Protein AF-A0A699L119-F1 (afdb_monomer)

Foldseek 3Di:
DDPPPVPDPDDDDPDPVSVVVVVVVCVVCVPPDPVDDDDQADPQPDPRDDDPVSVVVVCCVPPPDDDPDDQDDDPPDDPVVSVVVVCLVVQNPPFLVNCVVVVNDDPDQADPPPRPDGRGSCVVPPD

Secondary structure (DSSP, 8-state):
----GGGSSSPPP-SHHHHHHHHHHHHHHTT----SPP---B-SSSSBS--HHHHHHHHHHHHS---SS-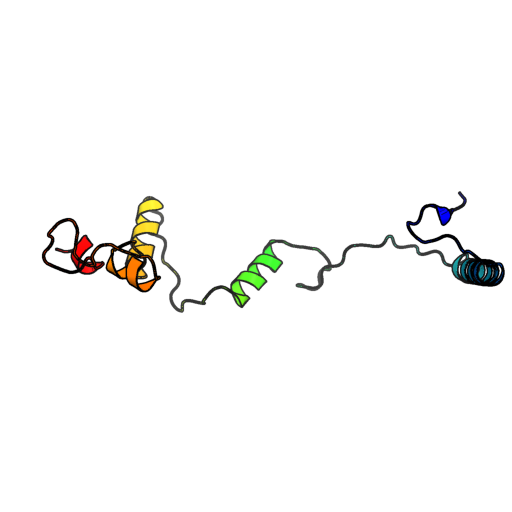----TTS-HHHHHHHHHHHTT-S--HHHHHHTT---S-SB-TTTSSSB--HHHHHH-

Sequence (127 aa):
MQNSVDHSLCHSARGRAEAHQLDQLLGLIGSMVLESMDRWYWDLNGNGVFCVKEVRNLLDETFLPKDVNATRWIKYIPIKINVFAWKVYLDRLPTNLNLARRGVQVPSLSCPICNSASEDMSHLLLS

Structure (mmCIF, N/CA/C/O backbone):
data_AF-A0A699L119-F1
#
_entry.id   AF-A0A699L119-F1
#
loop_
_atom_site.group_PDB
_atom_site.id
_atom_site.type_symbol
_atom_site.label_atom_id
_atom_site.label_alt_id
_atom_site.label_comp_id
_atom_site.label_asym_id
_atom_site.label_entity_id
_atom_site.label_seq_id
_atom_site.pdbx_PDB_ins_code
_atom_site.Cartn_x
_atom_site.Cartn_y
_atom_site.Cartn_z
_atom_site.occupancy
_atom_site.B_iso_or_equiv
_atom_site.auth_seq_id
_atom_site.auth_comp_id
_atom_site.auth_asym_id
_atom_site.auth_atom_id
_atom_site.pdbx_PDB_model_num
ATOM 1 N N . MET A 1 1 ? 39.123 19.737 -33.542 1.00 38.50 1 MET A N 1
ATOM 2 C CA . MET A 1 1 ? 39.065 19.839 -32.070 1.00 38.50 1 MET A CA 1
ATOM 3 C C . MET A 1 1 ? 39.677 18.562 -31.530 1.00 38.50 1 MET A C 1
ATOM 5 O O . MET A 1 1 ? 39.168 17.495 -31.834 1.00 38.50 1 MET A O 1
ATOM 9 N N . GLN A 1 2 ? 40.844 18.663 -30.894 1.00 37.56 2 GLN A N 1
ATOM 10 C CA . GLN A 1 2 ? 41.609 17.518 -30.403 1.00 37.56 2 GLN A CA 1
ATOM 11 C C . GLN A 1 2 ? 40.898 16.979 -29.152 1.00 37.56 2 GLN A C 1
ATOM 13 O O . GLN A 1 2 ? 40.848 17.678 -28.141 1.00 37.56 2 GLN A O 1
ATOM 18 N N . ASN A 1 3 ? 40.315 15.781 -29.215 1.00 43.66 3 ASN A N 1
ATOM 19 C CA . ASN A 1 3 ? 39.749 15.125 -28.036 1.00 43.66 3 ASN A CA 1
ATOM 20 C C . ASN A 1 3 ? 40.910 14.661 -27.146 1.00 43.66 3 ASN A C 1
ATOM 22 O O . ASN A 1 3 ? 41.425 13.559 -27.318 1.00 43.66 3 ASN A O 1
ATOM 26 N N . SER A 1 4 ? 41.377 15.535 -26.251 1.00 47.25 4 SER A N 1
ATOM 27 C CA . SER A 1 4 ? 42.388 15.167 -25.261 1.00 47.25 4 SER A CA 1
ATOM 28 C C . SER A 1 4 ? 41.762 14.244 -24.216 1.00 47.25 4 SER A C 1
ATOM 30 O O . SER A 1 4 ? 40.839 14.627 -23.496 1.00 47.25 4 SER A O 1
ATOM 32 N N . VAL A 1 5 ? 42.269 13.015 -24.156 1.00 54.62 5 VAL A N 1
ATOM 33 C CA . VAL A 1 5 ? 41.826 11.942 -23.251 1.00 54.62 5 VAL A CA 1
ATOM 34 C C . VAL A 1 5 ? 42.266 12.182 -21.798 1.00 54.62 5 VAL A C 1
ATOM 36 O O . VAL A 1 5 ? 41.778 11.505 -20.891 1.00 54.62 5 VAL A O 1
ATOM 39 N N . ASP A 1 6 ? 43.121 13.187 -21.569 1.00 53.66 6 ASP A N 1
ATOM 40 C CA . ASP A 1 6 ? 43.713 13.542 -20.270 1.00 53.66 6 ASP A CA 1
ATOM 41 C C . ASP A 1 6 ? 42.697 14.055 -19.235 1.00 53.66 6 ASP A C 1
ATOM 43 O O . ASP A 1 6 ? 43.018 14.185 -18.056 1.00 53.66 6 ASP A O 1
ATOM 47 N N . HIS A 1 7 ? 41.460 14.338 -19.650 1.00 50.19 7 HIS A N 1
ATOM 48 C CA . HIS A 1 7 ? 40.380 14.758 -18.751 1.00 50.19 7 HIS A CA 1
ATOM 49 C C . HIS A 1 7 ? 39.611 13.593 -18.107 1.00 50.19 7 HIS A C 1
ATOM 51 O O . HIS A 1 7 ? 38.720 13.826 -17.288 1.00 50.19 7 HIS A O 1
ATOM 57 N N . SER A 1 8 ? 39.939 12.346 -18.449 1.00 60.50 8 SER A N 1
ATOM 58 C CA . SER A 1 8 ? 39.341 11.171 -17.809 1.00 60.50 8 SER A CA 1
ATOM 59 C C . SER A 1 8 ? 39.976 10.943 -16.434 1.00 60.50 8 SER A C 1
ATOM 61 O O . SER A 1 8 ? 41.184 11.085 -16.281 1.00 60.50 8 SER A O 1
ATOM 63 N N . LEU A 1 9 ? 39.193 10.527 -15.432 1.00 52.22 9 LEU A N 1
ATOM 64 C CA . LEU A 1 9 ? 39.657 10.201 -14.065 1.00 52.22 9 LEU A CA 1
ATOM 65 C C . LEU A 1 9 ? 40.587 8.961 -13.990 1.00 52.22 9 LEU A C 1
ATOM 67 O O . LEU A 1 9 ? 40.710 8.324 -12.944 1.00 52.22 9 LEU A O 1
ATOM 71 N N . CYS A 1 10 ? 41.227 8.583 -15.093 1.00 60.41 10 CYS A N 1
ATOM 72 C CA . CYS A 1 10 ? 42.140 7.455 -15.182 1.00 60.41 10 CYS A CA 1
ATOM 73 C C . CYS A 1 10 ? 43.570 7.903 -14.848 1.00 60.41 10 CYS A C 1
ATOM 75 O O . CYS A 1 10 ? 43.986 9.017 -15.156 1.00 60.41 10 CYS A O 1
ATOM 77 N N . HIS A 1 11 ? 44.347 7.023 -14.213 1.00 62.41 11 HIS A N 1
ATOM 78 C CA . HIS A 1 11 ? 45.766 7.284 -13.979 1.00 62.41 11 HIS A CA 1
ATOM 79 C C . HIS A 1 11 ? 46.507 7.502 -15.306 1.00 62.41 11 HIS A C 1
ATOM 81 O O . HIS A 1 11 ? 46.358 6.711 -16.233 1.00 62.41 11 HIS A O 1
ATOM 87 N N . SER A 1 12 ? 47.342 8.544 -15.362 1.00 65.50 12 SER A N 1
ATOM 88 C CA . SER A 1 12 ? 48.258 8.773 -16.483 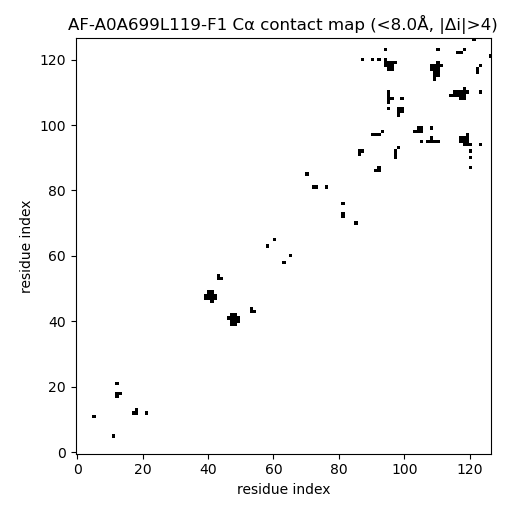1.00 65.50 12 SER A CA 1
ATOM 89 C C . SER A 1 12 ? 49.229 7.598 -16.630 1.00 65.50 12 SER A C 1
ATOM 91 O O . SER A 1 12 ? 49.666 7.036 -15.619 1.00 65.50 12 SER A O 1
ATOM 93 N N . ALA A 1 13 ? 49.558 7.236 -17.874 1.00 66.31 13 ALA A N 1
ATOM 94 C CA . ALA A 1 13 ? 50.538 6.201 -18.187 1.00 66.31 13 ALA A CA 1
ATOM 95 C C . ALA A 1 13 ? 51.881 6.543 -17.517 1.00 66.31 13 ALA A C 1
ATOM 97 O O . ALA A 1 13 ? 52.483 7.585 -17.779 1.00 66.31 13 ALA A O 1
ATOM 98 N N . ARG A 1 14 ? 52.339 5.679 -16.611 1.00 70.19 14 ARG A N 1
ATOM 99 C CA . ARG A 1 14 ? 53.480 5.926 -15.717 1.00 70.19 14 ARG A CA 1
ATOM 100 C C . ARG A 1 14 ? 54.812 5.495 -16.334 1.00 70.19 14 ARG A C 1
ATOM 102 O O . ARG A 1 14 ? 55.863 5.841 -15.796 1.00 70.19 14 ARG A O 1
ATOM 109 N N . GLY A 1 15 ? 54.794 4.757 -17.450 1.00 76.06 15 GLY A N 1
ATOM 110 C CA . GLY A 1 15 ? 55.994 4.226 -18.106 1.00 76.06 15 GLY A CA 1
ATOM 111 C C . GLY A 1 15 ? 55.991 4.300 -19.637 1.00 76.06 15 GLY A C 1
ATOM 112 O O . GLY A 1 15 ? 54.952 4.376 -20.285 1.00 76.06 15 GLY A O 1
ATOM 113 N N . ARG A 1 16 ? 57.193 4.217 -20.234 1.00 73.69 16 ARG A N 1
ATOM 114 C CA . ARG A 1 16 ? 57.417 4.257 -21.697 1.00 73.69 16 ARG A CA 1
ATOM 115 C C . ARG A 1 16 ? 56.646 3.167 -22.453 1.00 73.69 16 ARG A C 1
ATOM 117 O O . ARG A 1 16 ? 56.182 3.412 -23.560 1.00 73.69 16 ARG A O 1
ATOM 124 N N . ALA A 1 17 ? 56.525 1.978 -21.861 1.00 81.94 17 ALA A N 1
ATOM 125 C CA . ALA A 1 17 ? 55.784 0.865 -22.452 1.00 81.94 17 ALA A CA 1
ATOM 126 C C . ALA A 1 17 ? 54.274 1.153 -22.500 1.00 81.94 17 ALA A C 1
ATOM 128 O O . ALA A 1 17 ? 53.659 0.996 -23.547 1.00 81.94 17 ALA A O 1
ATOM 129 N N . GLU A 1 18 ? 53.710 1.661 -21.401 1.00 81.88 18 GLU A N 1
ATOM 130 C CA . GLU A 1 18 ? 52.291 2.027 -21.306 1.00 81.88 18 GLU A CA 1
ATOM 131 C C . GLU A 1 18 ? 51.943 3.171 -22.266 1.00 81.88 18 GLU A C 1
ATOM 133 O O . GLU A 1 18 ? 50.921 3.121 -22.944 1.00 81.88 18 GLU A O 1
ATOM 138 N N . ALA A 1 19 ? 52.824 4.171 -22.389 1.00 81.81 19 ALA A N 1
ATOM 139 C CA . ALA A 1 19 ? 52.651 5.268 -23.339 1.00 81.81 19 ALA A CA 1
ATOM 140 C C . ALA A 1 19 ? 52.649 4.777 -24.798 1.00 81.81 19 ALA A C 1
ATOM 142 O O . ALA A 1 19 ? 51.837 5.230 -25.599 1.00 81.81 19 ALA A O 1
ATOM 143 N N . HIS A 1 20 ? 53.518 3.819 -25.138 1.00 84.69 20 HIS A N 1
ATOM 144 C CA . HIS A 1 20 ? 53.548 3.223 -26.473 1.00 84.69 20 HIS A CA 1
ATOM 145 C C . HIS A 1 20 ? 52.286 2.399 -26.773 1.00 84.69 20 HIS A C 1
ATOM 147 O O . HIS A 1 20 ? 51.752 2.474 -27.875 1.00 84.69 20 HIS A O 1
ATOM 153 N N . GLN A 1 21 ? 51.779 1.648 -25.792 1.00 86.06 21 GLN A N 1
ATOM 154 C CA . GLN A 1 21 ? 50.528 0.892 -25.924 1.00 86.06 21 GLN A CA 1
ATOM 155 C C . GLN A 1 21 ? 49.310 1.814 -26.059 1.00 86.06 21 GLN A C 1
ATOM 157 O O . GLN A 1 21 ? 48.406 1.522 -26.840 1.00 86.06 21 GLN A O 1
ATOM 162 N N . LEU A 1 22 ? 49.295 2.937 -25.334 1.00 83.06 22 LEU A N 1
ATOM 163 C CA . LEU A 1 22 ? 48.254 3.953 -25.460 1.00 83.06 22 LEU A CA 1
ATOM 164 C C . LEU A 1 22 ? 48.270 4.597 -26.853 1.00 83.06 22 LEU A C 1
ATOM 166 O O . LEU A 1 22 ? 47.216 4.722 -27.465 1.00 83.06 22 LEU A O 1
ATOM 170 N N . ASP A 1 23 ? 49.447 4.945 -27.378 1.00 84.94 23 ASP A N 1
ATOM 171 C CA . ASP A 1 23 ? 49.596 5.510 -28.726 1.00 84.94 23 ASP A CA 1
ATOM 172 C C . ASP A 1 23 ? 49.116 4.531 -29.814 1.00 84.94 23 ASP A C 1
ATOM 174 O O . ASP A 1 23 ? 48.346 4.899 -30.703 1.00 84.94 23 ASP A O 1
ATOM 178 N N . GLN A 1 24 ? 49.462 3.245 -29.683 1.00 87.56 24 GLN A N 1
ATOM 179 C CA . GLN A 1 24 ? 48.947 2.185 -30.556 1.00 87.56 24 GLN A CA 1
ATOM 180 C C . GLN A 1 24 ? 47.417 2.065 -30.486 1.00 87.56 24 GLN A C 1
ATOM 182 O O . GLN A 1 24 ? 46.755 1.988 -31.521 1.00 87.56 24 GLN A O 1
ATOM 187 N N . LEU A 1 25 ? 46.842 2.072 -29.280 1.00 83.25 25 LEU A N 1
ATOM 188 C CA . LEU A 1 25 ? 45.395 1.995 -29.077 1.00 83.25 25 LEU A CA 1
ATOM 189 C C . LEU A 1 25 ? 44.672 3.212 -29.673 1.00 83.25 25 LEU A C 1
ATOM 191 O O . LEU A 1 25 ? 43.653 3.056 -30.345 1.00 83.25 25 LEU A O 1
ATOM 195 N N . LEU A 1 26 ? 45.210 4.416 -29.470 1.00 84.50 26 LEU A N 1
ATOM 196 C CA . LEU A 1 26 ? 44.669 5.649 -30.042 1.00 84.50 26 LEU A CA 1
ATOM 197 C C . LEU A 1 26 ? 44.765 5.656 -31.569 1.00 84.50 26 LEU A C 1
ATOM 199 O O . LEU A 1 26 ? 43.834 6.121 -32.222 1.00 84.50 26 LEU A O 1
ATOM 203 N N . GLY A 1 27 ? 45.826 5.090 -32.149 1.00 86.38 27 GLY A N 1
ATOM 204 C CA . GLY A 1 27 ? 45.938 4.890 -33.596 1.00 86.38 27 GLY A CA 1
ATOM 205 C C . GLY A 1 27 ? 44.869 3.945 -34.158 1.00 86.38 27 GLY A C 1
ATOM 206 O O . GLY A 1 27 ? 44.330 4.200 -35.234 1.00 86.38 27 GLY A O 1
ATOM 207 N N . LEU A 1 28 ? 44.513 2.889 -33.416 1.00 85.00 28 LEU A N 1
ATOM 208 C CA . LEU A 1 28 ? 43.454 1.948 -33.805 1.00 85.00 28 LEU A CA 1
ATOM 209 C C . LEU A 1 28 ? 42.052 2.566 -33.692 1.00 85.00 28 LEU A C 1
ATOM 211 O O . LEU A 1 28 ? 41.216 2.351 -34.568 1.00 85.00 28 LEU A O 1
ATOM 215 N N . ILE A 1 29 ? 41.793 3.344 -32.638 1.00 82.94 29 ILE A N 1
ATOM 216 C CA . ILE A 1 29 ? 40.467 3.920 -32.355 1.00 82.94 29 ILE A CA 1
ATOM 217 C C . ILE A 1 29 ? 40.258 5.266 -33.066 1.00 82.94 29 ILE A C 1
ATOM 219 O O . ILE A 1 29 ? 39.126 5.640 -33.352 1.00 82.94 29 ILE A O 1
ATOM 223 N N . GLY A 1 30 ? 41.323 5.995 -33.405 1.00 77.75 30 GLY A N 1
ATOM 224 C CA . GLY A 1 30 ? 41.248 7.366 -33.925 1.00 77.75 30 GLY A CA 1
ATOM 225 C C . GLY A 1 30 ? 40.526 7.520 -35.268 1.00 77.75 30 GLY A C 1
ATOM 226 O O . GLY A 1 30 ? 40.084 8.618 -35.594 1.00 77.75 30 GLY A O 1
ATOM 227 N N . SER A 1 31 ? 40.371 6.435 -36.032 1.00 75.25 31 SER A N 1
ATOM 228 C CA . SER A 1 31 ? 39.579 6.412 -37.273 1.00 75.25 31 SER A CA 1
ATOM 229 C C . SER A 1 31 ? 38.114 6.004 -37.064 1.00 75.25 31 SER A C 1
ATOM 231 O O . SER A 1 31 ? 37.310 6.088 -37.993 1.00 75.25 31 SER A O 1
ATOM 233 N N . MET A 1 32 ? 37.752 5.572 -35.855 1.00 73.19 32 MET A N 1
ATOM 234 C CA . MET A 1 32 ? 36.423 5.081 -35.525 1.00 73.19 32 MET A CA 1
ATOM 235 C C . MET A 1 32 ? 35.512 6.261 -35.182 1.00 73.19 32 MET A C 1
ATOM 237 O O . MET A 1 32 ? 35.586 6.853 -34.106 1.00 73.19 32 MET A O 1
ATOM 241 N N . VAL A 1 33 ? 34.640 6.621 -36.120 1.00 71.88 33 VAL A N 1
ATOM 242 C CA . VAL A 1 33 ? 33.588 7.612 -35.884 1.00 71.88 33 VAL A CA 1
ATOM 243 C C . VAL A 1 33 ? 32.376 6.879 -35.313 1.00 71.88 33 VAL A C 1
ATOM 245 O O . VAL A 1 33 ? 31.638 6.217 -36.038 1.00 71.88 33 VAL A O 1
ATOM 248 N N . LEU A 1 34 ? 32.179 6.969 -33.997 1.00 72.12 34 LEU A N 1
ATOM 249 C CA . LEU A 1 34 ? 30.920 6.579 -33.361 1.00 72.12 34 LEU A CA 1
ATOM 250 C C . LEU A 1 34 ? 29.886 7.670 -33.667 1.00 72.12 34 LEU A C 1
ATOM 252 O O . LEU A 1 34 ? 29.876 8.723 -33.036 1.00 72.12 34 LEU A O 1
ATOM 256 N N . GLU A 1 35 ? 29.045 7.442 -34.676 1.00 68.12 35 GLU A N 1
ATOM 257 C CA . GLU A 1 35 ? 28.011 8.406 -35.092 1.00 68.12 35 GLU A CA 1
ATOM 258 C C . GLU A 1 35 ? 26.871 8.551 -34.071 1.00 68.12 35 GLU A C 1
ATOM 260 O O . GLU A 1 35 ? 26.148 9.547 -34.076 1.00 68.12 35 GLU A O 1
ATOM 265 N N . SER A 1 36 ? 26.696 7.575 -33.178 1.00 73.12 36 SER A N 1
ATOM 266 C CA . SER A 1 36 ? 25.635 7.589 -32.174 1.00 73.12 36 SER A CA 1
ATOM 267 C C . SER A 1 36 ? 26.160 8.036 -30.816 1.00 73.12 36 SER A C 1
ATOM 269 O O . SER A 1 36 ? 27.048 7.396 -30.257 1.00 73.12 36 SER A O 1
ATOM 271 N N . MET A 1 37 ? 25.551 9.076 -30.240 1.00 78.44 37 MET A N 1
ATOM 272 C CA . MET A 1 37 ? 25.692 9.329 -28.807 1.00 78.44 37 MET A CA 1
ATOM 273 C C . MET A 1 37 ? 25.158 8.132 -28.021 1.00 78.44 37 MET A C 1
ATOM 275 O O . MET A 1 37 ? 24.075 7.620 -28.328 1.00 78.44 37 MET A O 1
ATOM 279 N N . ASP A 1 38 ? 25.895 7.730 -26.987 1.00 82.56 38 ASP A N 1
ATOM 280 C CA . ASP A 1 38 ? 25.408 6.758 -26.020 1.00 82.56 38 ASP A CA 1
ATOM 281 C C . ASP A 1 38 ? 24.065 7.224 -25.461 1.00 82.56 38 ASP A C 1
ATOM 283 O O . ASP A 1 38 ? 23.882 8.380 -25.064 1.00 82.56 38 ASP A O 1
ATOM 287 N N . ARG A 1 39 ? 23.104 6.303 -25.441 1.00 83.31 39 ARG A N 1
ATOM 288 C CA . ARG A 1 39 ? 21.778 6.550 -24.885 1.00 83.31 39 ARG A CA 1
ATOM 289 C C . ARG A 1 39 ? 21.470 5.516 -23.824 1.00 83.31 39 ARG A C 1
ATOM 291 O O . ARG A 1 39 ? 21.746 4.331 -23.993 1.00 83.31 39 ARG A O 1
ATOM 298 N N . TRP A 1 40 ? 20.829 5.968 -22.756 1.00 85.62 40 TRP A N 1
ATOM 299 C CA . TRP A 1 40 ? 20.216 5.067 -21.795 1.00 85.62 40 TRP A CA 1
ATOM 300 C C . TRP A 1 40 ? 19.150 4.236 -22.507 1.00 85.62 40 TRP A C 1
ATOM 302 O O . TRP A 1 40 ? 18.257 4.790 -23.149 1.00 85.62 40 TRP A O 1
ATOM 312 N N . TYR A 1 41 ? 19.268 2.916 -22.402 1.00 88.12 41 TYR A N 1
ATOM 313 C CA . TYR A 1 41 ? 18.312 1.965 -22.952 1.00 88.12 41 TYR A CA 1
ATOM 314 C C . TYR A 1 41 ? 17.680 1.177 -21.808 1.00 88.12 41 TYR A C 1
ATOM 316 O O . TYR A 1 41 ? 18.379 0.643 -20.946 1.00 88.12 41 TYR A O 1
ATOM 324 N N . TRP A 1 42 ? 16.351 1.133 -21.792 1.00 90.25 42 TRP A N 1
ATOM 325 C CA . TRP A 1 42 ? 15.574 0.396 -20.801 1.00 90.25 42 TRP A CA 1
ATOM 326 C C . TRP A 1 42 ? 14.819 -0.755 -21.468 1.00 90.25 42 TRP A C 1
ATOM 328 O O . TRP A 1 42 ? 13.999 -0.521 -22.353 1.00 90.25 42 TRP A O 1
ATOM 338 N N . ASP A 1 43 ? 15.078 -1.990 -21.033 1.00 89.69 43 ASP A N 1
ATOM 339 C CA . ASP A 1 43 ? 14.623 -3.200 -21.738 1.00 89.69 43 ASP A CA 1
ATOM 340 C C . ASP A 1 43 ? 13.343 -3.837 -21.169 1.00 89.69 43 ASP A C 1
ATOM 342 O O . ASP A 1 43 ? 12.907 -4.890 -21.615 1.00 89.69 43 ASP A O 1
ATOM 346 N N . LEU A 1 44 ? 12.697 -3.213 -20.179 1.00 88.62 44 LEU A N 1
ATOM 347 C CA . LEU A 1 44 ? 11.569 -3.845 -19.477 1.00 88.62 44 LEU A CA 1
ATOM 348 C C . LEU A 1 44 ? 10.341 -4.096 -20.370 1.00 88.62 44 LEU A C 1
ATOM 350 O O . LEU A 1 44 ? 9.609 -5.055 -20.156 1.00 88.62 44 LEU A O 1
ATOM 354 N N . ASN A 1 45 ? 10.097 -3.225 -21.346 1.00 85.81 45 ASN A N 1
ATOM 355 C CA . ASN A 1 45 ? 8.957 -3.294 -22.267 1.00 85.81 45 ASN A CA 1
ATOM 356 C C . ASN A 1 45 ? 9.398 -3.307 -23.746 1.00 85.81 45 A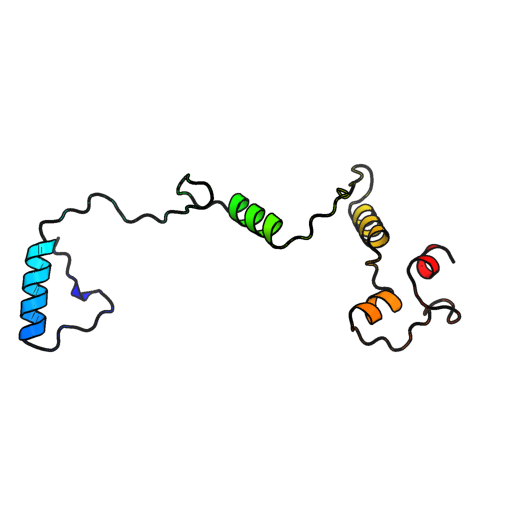SN A C 1
ATOM 358 O O . ASN A 1 45 ? 8.567 -3.114 -24.634 1.00 85.81 45 ASN A O 1
ATOM 362 N N . GLY A 1 46 ? 10.702 -3.472 -24.007 1.00 85.00 46 GLY A N 1
ATOM 363 C CA . GLY A 1 46 ? 11.290 -3.539 -25.349 1.00 85.00 46 GLY A CA 1
ATOM 364 C C . GLY A 1 46 ? 11.240 -2.248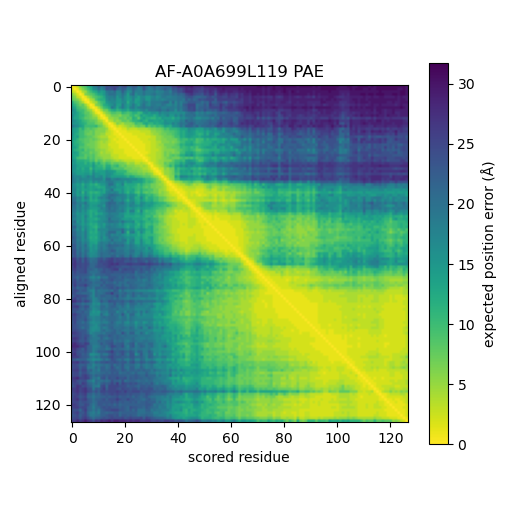 -26.177 1.00 85.00 46 GLY A C 1
ATOM 365 O O . GLY A 1 46 ? 11.630 -2.266 -27.342 1.00 85.00 46 GLY A O 1
ATOM 366 N N . ASN A 1 47 ? 10.770 -1.122 -25.624 1.00 88.25 47 ASN A N 1
ATOM 367 C CA . ASN A 1 47 ? 10.728 0.150 -26.357 1.00 88.25 47 ASN A CA 1
ATOM 368 C C . ASN A 1 47 ? 11.995 1.004 -26.160 1.00 88.25 47 ASN A C 1
ATOM 370 O O . ASN A 1 47 ? 12.130 2.059 -26.779 1.00 88.25 47 ASN A O 1
ATOM 374 N N . GLY A 1 48 ? 12.912 0.556 -25.298 1.00 89.81 48 GLY A N 1
ATOM 375 C CA . GLY A 1 48 ? 14.171 1.231 -25.004 1.00 89.81 48 GLY A CA 1
ATOM 376 C C . GLY A 1 48 ? 14.051 2.487 -24.147 1.00 89.81 48 GLY A C 1
ATOM 377 O O . GLY A 1 48 ? 15.070 3.119 -23.875 1.00 89.81 48 GLY A O 1
ATOM 378 N N . VAL A 1 49 ? 12.846 2.857 -23.711 1.00 91.81 49 VAL A N 1
ATOM 379 C CA . VAL A 1 49 ? 12.550 4.095 -22.985 1.00 91.81 49 VAL A CA 1
ATOM 380 C C . VAL A 1 49 ? 12.129 3.780 -21.555 1.00 91.81 49 VAL A C 1
ATOM 382 O O . VAL A 1 49 ? 11.226 2.985 -21.293 1.00 91.81 49 VAL A O 1
ATOM 385 N N . PHE A 1 50 ? 12.754 4.468 -20.603 1.00 91.19 50 PHE A N 1
ATOM 386 C CA . PHE A 1 50 ? 12.385 4.354 -19.199 1.00 91.19 50 PHE A CA 1
ATOM 387 C C . PHE A 1 50 ? 10.950 4.838 -18.953 1.00 91.19 50 PHE A C 1
ATOM 389 O O . PHE A 1 50 ? 10.563 5.937 -19.355 1.00 91.19 50 PHE A O 1
ATOM 396 N N . CYS A 1 51 ? 10.169 4.039 -18.226 1.00 92.44 51 CYS A N 1
ATOM 397 C CA . CYS A 1 51 ? 8.812 4.394 -17.839 1.00 92.44 51 CYS A CA 1
ATOM 398 C C . CYS A 1 51 ? 8.526 3.970 -16.396 1.00 92.44 51 CYS A C 1
ATOM 400 O O . CYS A 1 51 ? 8.535 2.784 -16.068 1.00 92.44 51 CYS A O 1
ATOM 402 N N . VAL A 1 52 ? 8.193 4.944 -15.543 1.00 94.31 52 VAL A N 1
ATOM 403 C CA . VAL A 1 52 ? 7.851 4.705 -14.129 1.00 94.31 52 VAL A CA 1
ATOM 404 C C . VAL A 1 52 ? 6.665 3.750 -13.988 1.00 94.31 52 VAL A C 1
ATOM 406 O O . VAL A 1 52 ? 6.657 2.921 -13.084 1.00 94.31 52 VAL A O 1
ATOM 409 N N . LYS A 1 53 ? 5.682 3.832 -14.896 1.00 93.56 53 LYS A N 1
ATOM 410 C CA . LYS A 1 53 ? 4.517 2.937 -14.911 1.00 93.56 53 LYS A CA 1
ATOM 411 C C . LYS A 1 53 ? 4.941 1.472 -15.026 1.00 93.56 53 LYS A C 1
ATOM 413 O O . LYS A 1 53 ? 4.448 0.648 -14.268 1.00 93.56 53 LYS A O 1
ATOM 418 N N . GLU A 1 54 ? 5.862 1.160 -15.934 1.00 93.56 54 GLU A N 1
ATOM 419 C CA . GLU A 1 54 ? 6.318 -0.216 -16.164 1.00 93.56 54 GLU A CA 1
ATOM 420 C C . GLU A 1 54 ? 7.098 -0.751 -14.964 1.00 93.56 54 GLU A C 1
ATOM 422 O O . GLU A 1 54 ? 6.832 -1.853 -14.490 1.00 93.56 54 GLU A O 1
ATOM 427 N N . VAL A 1 55 ? 7.995 0.066 -14.402 1.00 93.81 55 VAL A N 1
ATOM 428 C CA . VAL A 1 55 ? 8.705 -0.286 -13.163 1.00 93.81 55 VAL A CA 1
ATOM 429 C C . VAL A 1 55 ? 7.711 -0.536 -12.034 1.00 93.81 55 VAL A C 1
ATOM 431 O O . VAL A 1 55 ? 7.837 -1.517 -11.307 1.00 93.81 55 VAL A O 1
ATOM 434 N N . ARG A 1 56 ? 6.696 0.323 -11.890 1.00 94.56 56 ARG A N 1
ATOM 435 C CA . ARG A 1 56 ? 5.690 0.170 -10.841 1.00 94.56 56 ARG A CA 1
ATOM 436 C C . ARG A 1 56 ? 4.883 -1.112 -11.011 1.00 94.56 56 ARG A C 1
ATOM 438 O O . ARG A 1 56 ? 4.724 -1.829 -10.032 1.00 94.56 56 ARG A O 1
ATOM 445 N N . ASN A 1 57 ? 4.433 -1.409 -12.226 1.00 92.06 57 ASN A N 1
ATOM 446 C CA . ASN A 1 57 ? 3.708 -2.641 -12.522 1.00 92.06 57 ASN A CA 1
ATOM 447 C C . ASN A 1 57 ? 4.556 -3.873 -12.184 1.00 92.06 57 ASN A C 1
ATOM 449 O O . ASN A 1 57 ? 4.067 -4.773 -11.513 1.00 92.06 57 ASN A O 1
ATOM 453 N N . LEU A 1 58 ? 5.837 -3.890 -12.572 1.00 92.19 58 LEU A N 1
ATOM 454 C CA . LEU A 1 58 ? 6.751 -4.979 -12.219 1.00 92.19 58 LEU A CA 1
ATOM 455 C C . LEU A 1 58 ? 6.857 -5.154 -10.698 1.00 92.19 58 LEU A C 1
ATOM 457 O O . LEU A 1 58 ? 6.775 -6.275 -10.197 1.00 92.19 58 LEU A O 1
ATOM 461 N N . LEU A 1 59 ? 7.035 -4.055 -9.960 1.00 93.25 59 LEU A N 1
ATOM 462 C CA . LEU A 1 59 ? 7.113 -4.097 -8.501 1.00 93.25 59 LEU A CA 1
ATOM 463 C C . LEU A 1 59 ? 5.806 -4.601 -7.880 1.00 93.25 59 LEU A C 1
ATOM 465 O O . LEU A 1 59 ? 5.847 -5.412 -6.958 1.00 93.25 59 LEU A O 1
ATOM 469 N N . ASP A 1 60 ? 4.660 -4.154 -8.387 1.00 91.56 60 ASP A N 1
ATOM 470 C CA . ASP A 1 60 ? 3.351 -4.576 -7.891 1.00 91.56 60 ASP A CA 1
ATOM 471 C C . ASP A 1 60 ? 3.130 -6.073 -8.115 1.00 91.56 60 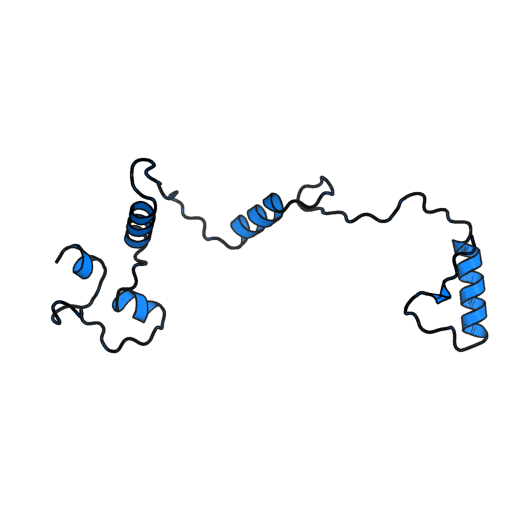ASP A C 1
ATOM 473 O O . ASP A 1 60 ? 2.767 -6.783 -7.180 1.00 91.56 60 ASP A O 1
ATOM 477 N N . GLU A 1 61 ? 3.452 -6.575 -9.305 1.00 89.25 61 GLU A N 1
ATOM 478 C CA . GLU A 1 61 ? 3.345 -7.996 -9.644 1.00 89.25 61 GLU A CA 1
ATOM 479 C C . GLU A 1 61 ? 4.312 -8.883 -8.845 1.00 89.25 61 GLU A C 1
ATOM 481 O O . GLU A 1 61 ? 3.994 -10.040 -8.566 1.00 89.25 61 GLU A O 1
ATOM 486 N N . THR A 1 62 ? 5.480 -8.350 -8.472 1.00 92.00 62 THR A N 1
ATOM 487 C CA . THR A 1 62 ? 6.530 -9.107 -7.770 1.00 92.00 62 THR A CA 1
ATOM 488 C C . THR A 1 62 ? 6.340 -9.111 -6.254 1.00 92.00 62 THR A C 1
ATOM 490 O O . THR A 1 62 ? 6.591 -10.124 -5.603 1.00 92.00 62 THR A O 1
ATOM 493 N N . PHE A 1 63 ? 5.933 -7.979 -5.672 1.00 89.50 63 PHE A N 1
ATOM 494 C CA . PHE A 1 63 ? 5.986 -7.772 -4.222 1.00 89.50 63 PHE A CA 1
ATOM 495 C C . PHE A 1 63 ? 4.623 -7.648 -3.548 1.00 89.50 63 PHE A C 1
ATOM 497 O O . PHE A 1 63 ? 4.536 -7.889 -2.341 1.00 89.50 63 PHE A O 1
ATOM 504 N N . LEU A 1 64 ? 3.565 -7.246 -4.261 1.00 85.12 64 LEU A N 1
ATOM 505 C CA . LEU A 1 64 ? 2.258 -7.100 -3.630 1.00 85.12 64 LEU A CA 1
ATOM 506 C C . LEU A 1 64 ? 1.512 -8.438 -3.628 1.00 85.12 64 LEU A C 1
ATOM 508 O O . LEU A 1 64 ? 1.363 -9.066 -4.676 1.00 85.12 64 LEU A O 1
ATOM 512 N N . PRO A 1 65 ? 0.984 -8.875 -2.468 1.00 79.31 65 PRO A N 1
ATOM 513 C CA . PRO A 1 65 ? 0.078 -10.010 -2.426 1.00 79.31 65 PRO A CA 1
ATOM 514 C C . PRO A 1 65 ? -1.122 -9.747 -3.339 1.00 79.31 65 PRO A C 1
ATOM 516 O O . PRO A 1 65 ? -1.836 -8.756 -3.166 1.00 79.31 65 PRO A O 1
ATOM 519 N N . LYS A 1 66 ? -1.350 -10.643 -4.299 1.00 73.50 66 LYS A N 1
ATOM 520 C CA . LYS A 1 66 ? -2.559 -10.624 -5.121 1.00 73.50 66 LYS A CA 1
ATOM 521 C C . LYS A 1 66 ? -3.707 -11.164 -4.281 1.00 73.50 66 LYS A C 1
ATOM 523 O O . LYS A 1 66 ? -3.774 -12.360 -4.014 1.00 73.50 66 LYS A O 1
ATOM 528 N N . ASP A 1 67 ? -4.582 -10.274 -3.834 1.00 73.56 67 ASP A N 1
ATOM 529 C CA . ASP A 1 67 ? -5.858 -10.685 -3.259 1.00 73.56 67 ASP A CA 1
ATOM 530 C C . ASP A 1 67 ? -6.778 -11.143 -4.399 1.00 73.56 67 ASP A C 1
ATOM 532 O O . ASP A 1 67 ? -6.852 -10.495 -5.446 1.00 73.56 67 ASP A O 1
ATOM 536 N N . VAL A 1 68 ? -7.467 -12.269 -4.209 1.00 72.12 68 VAL A N 1
ATOM 537 C CA . VAL A 1 68 ? -8.432 -12.791 -5.190 1.00 72.12 68 VAL A CA 1
ATOM 538 C C . VAL A 1 68 ? -9.605 -11.816 -5.335 1.00 72.12 68 VAL A C 1
ATOM 540 O O . VAL A 1 68 ? -10.205 -11.707 -6.405 1.00 72.12 68 VAL A O 1
ATOM 543 N N . ASN A 1 69 ? -9.896 -11.059 -4.273 1.00 79.06 69 ASN A N 1
ATOM 544 C CA . ASN A 1 69 ? -10.996 -10.113 -4.236 1.00 79.06 69 ASN A CA 1
ATOM 545 C C . ASN A 1 69 ? -10.486 -8.674 -4.341 1.00 79.06 69 ASN A C 1
ATOM 547 O O . ASN A 1 69 ? -9.860 -8.132 -3.430 1.00 79.06 69 ASN A O 1
ATOM 551 N N . ALA A 1 70 ? -10.828 -8.006 -5.444 1.00 80.19 70 ALA A N 1
ATOM 552 C CA . ALA A 1 70 ? -10.576 -6.579 -5.578 1.00 80.19 70 ALA A CA 1
ATOM 553 C C . ALA A 1 70 ? -11.323 -5.795 -4.484 1.00 80.19 70 ALA A C 1
ATOM 555 O O . ALA A 1 70 ? -12.522 -5.982 -4.260 1.00 80.19 70 ALA A O 1
ATOM 556 N N . THR A 1 71 ? -10.629 -4.860 -3.830 1.00 84.81 71 THR A N 1
ATOM 557 C CA . THR A 1 71 ? -11.271 -3.946 -2.877 1.00 84.81 71 THR A CA 1
ATOM 558 C C . THR A 1 71 ? -12.285 -3.064 -3.608 1.00 84.81 71 THR A C 1
ATOM 560 O O . THR A 1 71 ? -11.932 -2.304 -4.513 1.00 84.81 71 THR A O 1
ATOM 563 N N . ARG A 1 72 ? -13.554 -3.129 -3.197 1.00 87.12 72 ARG A N 1
ATOM 564 C CA . ARG A 1 72 ? -14.627 -2.312 -3.771 1.00 87.12 72 ARG A CA 1
ATOM 565 C C . ARG A 1 72 ? -14.668 -0.932 -3.115 1.00 87.12 72 ARG A C 1
ATOM 567 O O . ARG A 1 72 ? -15.100 -0.794 -1.976 1.00 87.12 72 ARG A O 1
ATOM 574 N N . TRP A 1 73 ? -14.300 0.098 -3.871 1.00 92.25 73 TRP A N 1
ATOM 575 C CA . TRP A 1 73 ? -14.417 1.496 -3.446 1.00 92.25 73 TRP A CA 1
ATOM 576 C C . TRP A 1 73 ? -15.795 2.064 -3.798 1.00 92.25 73 TRP A C 1
ATOM 578 O O . TRP A 1 73 ? -16.224 2.018 -4.954 1.00 92.25 73 TRP A O 1
ATOM 588 N N . ILE A 1 74 ? -16.495 2.630 -2.813 1.00 94.38 74 ILE A N 1
ATOM 589 C CA . ILE A 1 74 ? -17.796 3.276 -3.016 1.00 94.38 74 ILE A CA 1
ATOM 590 C C . ILE A 1 74 ? -17.562 4.770 -3.270 1.00 94.38 74 ILE A C 1
ATOM 592 O O . ILE A 1 74 ? -17.108 5.495 -2.388 1.00 94.38 74 ILE A O 1
ATOM 596 N N . LYS A 1 75 ? -17.886 5.246 -4.480 1.00 95.12 75 LYS A N 1
ATOM 597 C CA . LYS A 1 75 ? -17.646 6.643 -4.902 1.00 95.12 75 LYS A CA 1
ATOM 598 C C . LYS A 1 75 ? -18.486 7.681 -4.146 1.00 95.12 75 LYS A C 1
ATOM 600 O O . LYS A 1 75 ? -18.093 8.836 -4.073 1.00 95.12 75 LYS A O 1
ATOM 605 N N . TYR A 1 76 ? -19.632 7.271 -3.604 1.00 96.50 76 TYR A N 1
ATOM 606 C CA . TYR A 1 76 ? -20.593 8.162 -2.944 1.00 96.50 76 TYR A CA 1
ATOM 607 C C . TYR A 1 76 ? -20.299 8.416 -1.461 1.00 96.50 76 TYR A C 1
ATOM 609 O O . TYR A 1 76 ? -21.009 9.197 -0.835 1.00 96.50 76 TYR A O 1
ATOM 617 N N . ILE A 1 77 ? -19.280 7.769 -0.885 1.00 95.50 77 ILE A N 1
ATOM 618 C CA . ILE A 1 77 ? -18.895 7.975 0.516 1.00 95.50 77 ILE A CA 1
ATOM 619 C C . ILE A 1 77 ? -17.513 8.626 0.613 1.00 95.50 77 ILE A C 1
ATOM 621 O O . ILE A 1 77 ? -16.675 8.432 -0.274 1.00 95.50 77 ILE A O 1
ATOM 625 N N . PRO A 1 78 ? -17.227 9.369 1.697 1.00 97.44 78 PRO A N 1
ATOM 626 C CA . PRO A 1 78 ? -15.910 9.954 1.896 1.00 97.44 78 PRO A CA 1
ATOM 627 C C . PRO A 1 78 ? -14.806 8.891 1.894 1.00 97.44 78 PRO A C 1
ATOM 629 O O . PRO A 1 78 ? -14.960 7.809 2.466 1.00 97.44 78 PRO A O 1
ATOM 632 N N . ILE A 1 79 ? -13.644 9.228 1.324 1.00 95.88 79 ILE A N 1
ATOM 633 C CA . ILE A 1 79 ? -12.496 8.312 1.218 1.00 95.88 79 ILE A CA 1
ATOM 634 C C . ILE A 1 79 ? -12.078 7.719 2.570 1.00 95.88 79 ILE A C 1
ATOM 636 O O . ILE A 1 79 ? -11.739 6.543 2.650 1.00 95.88 79 ILE A O 1
ATOM 640 N N . LYS A 1 80 ? -12.179 8.500 3.654 1.00 96.06 80 LYS A N 1
ATOM 641 C CA . LYS A 1 80 ? -11.866 8.045 5.016 1.00 96.06 80 LYS A CA 1
ATOM 642 C C . LYS A 1 80 ? -12.746 6.868 5.451 1.00 96.06 80 LYS A C 1
ATOM 644 O O . LYS A 1 80 ? -12.245 5.961 6.104 1.00 96.06 80 LYS A O 1
ATOM 649 N N . ILE A 1 81 ? -14.020 6.860 5.049 1.00 95.50 81 ILE A N 1
ATOM 650 C CA . ILE A 1 81 ? -14.961 5.779 5.366 1.00 95.50 81 ILE A CA 1
ATOM 651 C C . ILE A 1 81 ? -14.621 4.526 4.561 1.00 95.50 81 ILE A C 1
ATOM 653 O O . ILE A 1 81 ? -14.563 3.444 5.134 1.00 95.50 81 ILE A O 1
ATOM 657 N N . ASN A 1 82 ? -14.308 4.665 3.267 1.00 95.75 82 ASN A N 1
ATOM 658 C CA . ASN A 1 82 ? -13.835 3.526 2.477 1.00 95.75 82 ASN A CA 1
ATOM 659 C C . ASN A 1 82 ? -12.547 2.920 3.069 1.00 95.75 82 ASN A C 1
ATOM 661 O O . ASN A 1 82 ? -12.452 1.707 3.213 1.00 95.75 82 ASN A O 1
ATOM 665 N N . VAL A 1 83 ? -11.568 3.753 3.446 1.00 95.00 83 VAL A N 1
ATOM 666 C CA . VAL A 1 83 ? -10.312 3.286 4.062 1.00 95.00 83 VAL A CA 1
ATOM 667 C C . VAL A 1 83 ? -10.579 2.588 5.394 1.00 95.00 83 VAL A C 1
ATOM 669 O O . VAL A 1 83 ? -9.958 1.566 5.680 1.00 95.00 83 VAL A O 1
ATOM 672 N N . PHE A 1 84 ? -11.495 3.118 6.206 1.00 94.62 84 PHE A N 1
ATOM 673 C CA . PHE A 1 84 ? -11.903 2.476 7.450 1.00 94.62 84 PHE A CA 1
ATOM 674 C C . PHE A 1 84 ? -12.533 1.104 7.186 1.00 94.62 84 PHE A C 1
ATOM 676 O O . PHE A 1 84 ? -12.051 0.113 7.725 1.00 94.62 84 PHE A O 1
ATOM 683 N N . ALA A 1 85 ? -13.526 1.025 6.296 1.00 93.50 85 ALA A N 1
ATOM 684 C CA . ALA A 1 85 ? -14.186 -0.227 5.928 1.00 93.50 85 ALA A CA 1
ATOM 685 C C . ALA A 1 85 ? -13.204 -1.260 5.347 1.00 93.50 85 ALA A C 1
ATOM 687 O O . ALA A 1 85 ? -13.277 -2.439 5.677 1.00 93.50 85 ALA A O 1
ATOM 688 N N . TRP A 1 86 ? -12.240 -0.819 4.538 1.00 92.44 86 TRP A N 1
ATOM 689 C CA . TRP A 1 86 ? -11.175 -1.675 4.017 1.00 92.44 86 TRP A CA 1
ATOM 690 C C . TRP A 1 86 ? -10.269 -2.226 5.127 1.00 92.44 86 TRP A C 1
ATOM 692 O O . TRP A 1 86 ? -9.961 -3.416 5.144 1.00 92.44 86 TRP A O 1
ATOM 702 N N . LYS A 1 87 ? -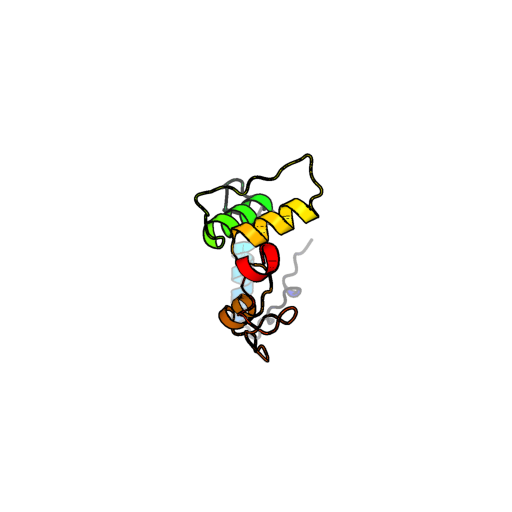9.872 -1.391 6.097 1.00 93.12 87 LYS A N 1
ATOM 703 C CA . LYS A 1 87 ? -9.095 -1.851 7.260 1.00 93.12 87 LYS A CA 1
ATOM 704 C C . LYS A 1 87 ? -9.885 -2.816 8.139 1.00 93.12 87 LYS A C 1
ATOM 706 O O . LYS A 1 87 ? -9.286 -3.756 8.651 1.00 93.12 87 LYS A O 1
ATOM 711 N N . VAL A 1 88 ? -11.186 -2.579 8.303 1.00 93.06 88 VAL A N 1
ATOM 712 C CA . VAL A 1 88 ? -12.112 -3.480 9.002 1.00 93.06 88 VAL A CA 1
ATOM 713 C C . VAL A 1 88 ? -12.139 -4.832 8.290 1.00 93.06 88 VAL A C 1
ATOM 715 O O . VAL A 1 88 ? -11.823 -5.851 8.889 1.00 93.06 88 VAL A O 1
ATOM 718 N N . TYR A 1 89 ? -12.415 -4.844 6.988 1.00 90.31 89 TYR A N 1
ATOM 719 C CA . TYR A 1 89 ? -12.489 -6.073 6.195 1.00 90.31 89 TYR A CA 1
ATOM 720 C C . TYR A 1 89 ? -11.230 -6.950 6.303 1.00 90.31 89 TYR A C 1
ATOM 722 O O . TYR A 1 89 ? -11.331 -8.172 6.325 1.00 90.31 89 TYR A O 1
ATOM 730 N N . LEU A 1 90 ? -10.050 -6.333 6.407 1.00 89.44 90 LEU A N 1
ATOM 731 C CA . LEU A 1 90 ? -8.772 -7.042 6.491 1.00 89.44 90 LEU A CA 1
ATOM 732 C C . LEU A 1 90 ? -8.320 -7.407 7.919 1.00 89.44 90 LEU A C 1
ATOM 734 O O . LEU A 1 90 ? -7.200 -7.893 8.067 1.00 89.44 90 LEU A O 1
ATOM 738 N N . ASP A 1 91 ? -9.116 -7.129 8.956 1.00 92.31 91 ASP A N 1
ATOM 739 C CA . ASP A 1 91 ? -8.704 -7.214 10.369 1.00 92.31 91 ASP A CA 1
ATOM 740 C C . ASP A 1 91 ? -7.407 -6.427 10.659 1.00 92.31 91 ASP A C 1
ATOM 742 O O . ASP A 1 91 ? -6.427 -6.916 11.223 1.00 92.31 91 ASP A O 1
ATOM 746 N N . ARG A 1 92 ? -7.347 -5.181 10.165 1.00 92.19 92 ARG A N 1
ATOM 747 C CA . ARG A 1 92 ? -6.145 -4.322 10.217 1.00 92.19 92 ARG A CA 1
ATOM 748 C C . ARG A 1 92 ? -6.311 -3.049 11.036 1.00 92.19 92 ARG A C 1
ATOM 750 O O . ARG A 1 92 ? -5.412 -2.199 10.990 1.00 92.19 92 ARG A O 1
ATOM 757 N N . LEU A 1 93 ? -7.410 -2.897 11.770 1.00 95.12 93 LEU A N 1
ATOM 758 C CA . LEU A 1 93 ? -7.533 -1.827 12.760 1.00 95.12 93 LEU A CA 1
ATOM 759 C C . LEU A 1 93 ? -6.530 -2.033 13.911 1.00 95.12 93 LEU A C 1
ATOM 761 O O . LEU A 1 93 ? -6.193 -3.177 14.223 1.00 95.12 93 LEU A O 1
ATOM 765 N N . PRO A 1 94 ? -6.025 -0.948 14.526 1.00 94.62 94 PRO A N 1
ATOM 766 C CA . PRO A 1 94 ? -5.017 -1.011 15.582 1.00 94.62 94 PRO A CA 1
ATOM 767 C C . PRO A 1 94 ? -5.636 -1.368 16.943 1.00 94.62 94 PRO A C 1
ATOM 769 O O . PRO A 1 94 ? -5.508 -0.608 17.893 1.00 94.62 94 PRO A O 1
ATOM 772 N N . THR A 1 95 ? -6.326 -2.503 17.028 1.00 95.44 95 THR A N 1
ATOM 773 C CA . THR A 1 95 ? -6.807 -3.051 18.304 1.00 95.44 95 THR A CA 1
ATOM 774 C C . THR A 1 95 ? -5.638 -3.640 19.096 1.00 95.44 95 THR A C 1
ATOM 776 O O . THR A 1 95 ? -4.656 -4.077 18.480 1.00 95.44 95 THR A O 1
ATOM 779 N N . ASN A 1 96 ? -5.720 -3.722 20.431 1.00 95.38 96 ASN A N 1
ATOM 780 C CA . ASN A 1 96 ? -4.655 -4.346 21.232 1.00 95.38 96 ASN A CA 1
ATOM 781 C C . ASN A 1 96 ? -4.309 -5.761 20.744 1.00 95.38 96 ASN A C 1
ATOM 783 O O . ASN A 1 96 ? -3.129 -6.111 20.663 1.00 95.38 96 ASN A O 1
ATOM 787 N N . LEU A 1 97 ? -5.306 -6.552 20.329 1.00 95.38 97 LEU A N 1
ATOM 788 C CA . LEU A 1 97 ? -5.062 -7.886 19.781 1.00 95.38 97 LEU A CA 1
ATOM 789 C C . LEU A 1 97 ? -4.268 -7.841 18.462 1.00 95.38 97 LEU A C 1
ATOM 791 O O . LEU A 1 97 ? -3.318 -8.607 18.285 1.00 95.38 97 LEU A O 1
ATOM 795 N N . ASN A 1 98 ? -4.602 -6.931 17.543 1.00 96.06 98 ASN A N 1
ATOM 796 C CA . ASN A 1 98 ? -3.886 -6.791 16.270 1.00 96.06 98 ASN A CA 1
ATOM 797 C C . ASN A 1 98 ? -2.492 -6.183 16.429 1.00 96.06 98 ASN A C 1
ATOM 799 O O . ASN A 1 98 ? -1.580 -6.538 15.680 1.00 96.06 98 ASN A O 1
ATOM 803 N N . LEU A 1 99 ? -2.309 -5.294 17.403 1.00 96.06 99 LEU A N 1
ATOM 804 C CA . LEU A 1 99 ? -1.001 -4.758 17.769 1.00 96.06 99 LEU A CA 1
ATOM 805 C C . LEU A 1 99 ? -0.098 -5.867 18.323 1.00 96.06 99 LEU A C 1
ATOM 807 O O . LEU A 1 99 ? 1.010 -6.055 17.815 1.00 96.06 99 LEU A O 1
ATOM 811 N N . ALA A 1 100 ? -0.604 -6.670 19.262 1.00 95.38 100 ALA A N 1
ATOM 812 C CA . ALA A 1 100 ? 0.125 -7.806 19.822 1.00 95.38 100 ALA A CA 1
ATOM 813 C C . ALA A 1 100 ? 0.517 -8.837 18.749 1.00 95.38 100 ALA A C 1
ATOM 815 O O . ALA A 1 100 ? 1.669 -9.269 18.698 1.00 95.38 100 ALA A O 1
ATOM 816 N N . ARG A 1 101 ? -0.396 -9.175 17.823 1.00 94.81 101 ARG A N 1
ATOM 817 C CA . ARG A 1 101 ? -0.113 -10.073 16.681 1.00 94.81 101 ARG A CA 1
ATOM 818 C C . ARG A 1 101 ? 1.019 -9.571 15.777 1.00 94.81 101 ARG A C 1
ATOM 820 O O . ARG A 1 101 ? 1.676 -10.375 15.126 1.00 94.81 101 ARG A O 1
ATOM 827 N N . ARG A 1 102 ? 1.255 -8.255 15.727 1.00 95.25 102 ARG A N 1
ATOM 828 C CA . ARG A 1 102 ? 2.346 -7.627 14.958 1.00 95.25 102 ARG A CA 1
ATOM 829 C C . ARG A 1 102 ? 3.639 -7.466 15.763 1.00 95.25 102 ARG A C 1
ATOM 831 O O . ARG A 1 102 ? 4.574 -6.841 15.272 1.00 95.25 102 ARG A O 1
ATOM 838 N N . GLY A 1 103 ? 3.694 -7.995 16.985 1.00 95.69 103 GLY A N 1
ATOM 839 C CA . GLY A 1 103 ? 4.852 -7.876 17.871 1.00 95.69 103 GLY A CA 1
ATOM 840 C C . GLY A 1 103 ? 4.986 -6.510 18.548 1.00 95.69 103 GLY A C 1
ATOM 841 O O . GLY A 1 103 ? 6.032 -6.223 19.130 1.00 95.69 103 GLY A O 1
ATOM 842 N N . VAL A 1 104 ? 3.953 -5.661 18.492 1.00 96.94 104 VAL A N 1
ATOM 843 C CA . VAL A 1 104 ? 3.928 -4.408 19.255 1.00 96.94 104 VAL A CA 1
ATOM 844 C C . VAL A 1 104 ? 3.627 -4.740 20.712 1.00 96.94 104 VAL A C 1
ATOM 846 O O . VAL A 1 104 ? 2.636 -5.406 21.009 1.00 96.94 104 VAL A O 1
ATOM 849 N N . GLN A 1 105 ? 4.480 -4.268 21.621 1.00 96.12 105 GLN A N 1
ATOM 850 C CA . GLN A 1 105 ? 4.277 -4.445 23.057 1.00 96.12 105 GLN A CA 1
ATOM 851 C C . GLN A 1 105 ? 3.078 -3.609 23.509 1.00 96.12 105 GLN A C 1
ATOM 853 O O . GLN A 1 105 ? 3.110 -2.380 23.438 1.00 96.12 105 GLN A O 1
ATOM 858 N N . VAL A 1 106 ? 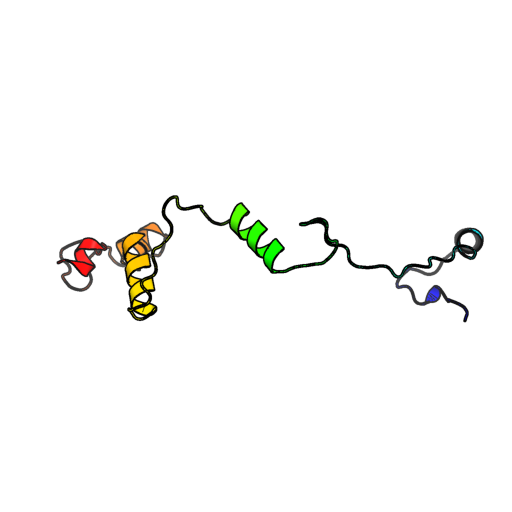2.027 -4.286 23.965 1.00 94.50 106 VAL A N 1
ATOM 859 C CA . VAL A 1 106 ? 0.818 -3.671 24.522 1.00 94.50 106 VAL A CA 1
ATOM 860 C C . VAL A 1 106 ? 0.713 -4.010 26.013 1.00 94.50 106 VAL A C 1
ATOM 862 O O . VAL A 1 106 ? 0.976 -5.156 26.379 1.00 94.50 106 VAL A O 1
ATOM 865 N N . PRO A 1 107 ? 0.349 -3.054 26.893 1.00 92.31 107 PRO A N 1
ATOM 866 C CA . PRO A 1 107 ? 0.288 -3.295 28.340 1.00 92.31 107 PRO A CA 1
ATOM 867 C C . PRO A 1 107 ? -0.727 -4.368 28.745 1.00 92.31 107 PRO A C 1
ATOM 869 O O . PRO A 1 107 ? -0.495 -5.130 29.680 1.00 92.31 107 PRO A O 1
ATOM 872 N N . SER A 1 108 ? -1.857 -4.426 28.042 1.00 94.38 108 SER A N 1
ATOM 873 C CA . SER A 1 108 ? -2.881 -5.449 28.209 1.00 94.38 108 SER A CA 1
ATOM 874 C C . SER A 1 108 ? -3.535 -5.757 26.865 1.00 94.38 108 SER A C 1
ATOM 876 O O . SER A 1 108 ? -3.544 -4.937 25.949 1.00 94.38 108 SER A O 1
ATOM 878 N N . LEU A 1 109 ? -4.099 -6.960 26.749 1.00 94.75 109 LEU A N 1
ATOM 879 C CA . LEU A 1 109 ? -4.975 -7.314 25.630 1.00 94.75 109 LEU A CA 1
ATOM 880 C C . LEU A 1 109 ? -6.427 -6.908 25.887 1.00 94.75 109 LEU A C 1
ATOM 882 O O . LEU A 1 109 ? -7.250 -7.041 24.988 1.00 94.75 109 LEU A O 1
ATOM 886 N N . SER A 1 110 ? -6.751 -6.454 27.100 1.00 94.62 110 SER A N 1
ATOM 887 C CA . SER A 1 110 ? -8.104 -6.057 27.471 1.00 94.62 110 SER A CA 1
ATOM 888 C C . SER A 1 110 ? -8.540 -4.799 26.724 1.00 94.62 110 SER A C 1
ATOM 890 O O . SER A 1 110 ? -7.735 -3.928 26.390 1.00 94.62 110 SER A O 1
ATOM 892 N N . CYS A 1 111 ? -9.838 -4.711 26.459 1.00 93.88 111 CYS A N 1
ATOM 893 C CA . CYS A 1 111 ? -10.469 -3.533 25.900 1.00 93.88 111 CYS A CA 1
ATOM 894 C C . CYS A 1 111 ? -10.362 -2.368 26.886 1.00 93.88 111 CYS A C 1
ATOM 896 O O . CYS A 1 111 ? -10.843 -2.493 28.014 1.00 93.88 111 CYS A O 1
ATOM 898 N N . PRO A 1 112 ? -9.792 -1.221 26.483 1.00 90.00 112 PRO A N 1
ATOM 899 C CA . PRO A 1 112 ? -9.639 -0.074 27.375 1.00 90.00 112 PRO A CA 1
ATOM 900 C C . PRO A 1 112 ? -10.979 0.584 27.743 1.00 90.00 112 PRO A C 1
ATOM 902 O O . PRO A 1 112 ? -11.023 1.388 28.668 1.00 90.00 112 PRO A O 1
ATOM 905 N N . ILE A 1 113 ? -12.064 0.258 27.030 1.00 91.06 113 ILE A N 1
ATOM 906 C CA . ILE A 1 113 ? -13.395 0.839 27.247 1.00 91.06 113 ILE A CA 1
ATOM 907 C C . ILE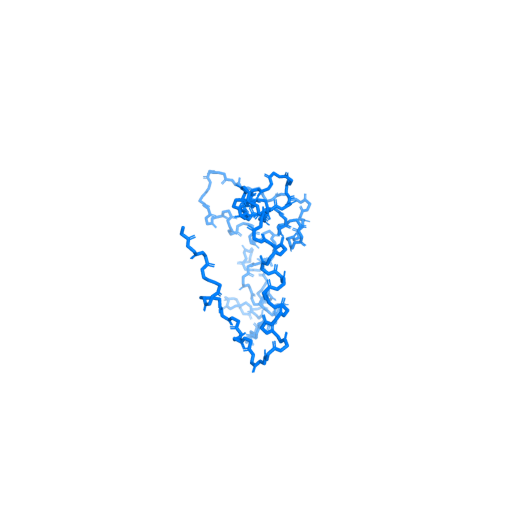 A 1 113 ? -14.166 0.062 28.321 1.00 91.06 113 ILE A C 1
ATOM 909 O O . ILE A 1 113 ? -14.672 0.660 29.265 1.00 91.06 113 ILE A O 1
ATOM 913 N N . CYS A 1 114 ? -14.267 -1.264 28.190 1.00 92.50 114 CYS A N 1
ATOM 914 C CA . CYS A 1 114 ? -15.071 -2.093 29.098 1.00 92.50 114 CYS A CA 1
ATOM 915 C C . CYS A 1 114 ? -14.236 -2.863 30.134 1.00 92.50 114 CYS A C 1
ATOM 917 O O . CYS A 1 114 ? -14.776 -3.342 31.128 1.00 92.50 114 CYS A O 1
ATOM 919 N N . ASN A 1 115 ? -12.932 -3.018 29.886 1.00 89.94 115 ASN A N 1
ATOM 920 C CA . ASN A 1 115 ? -11.975 -3.763 30.700 1.00 89.94 115 ASN A CA 1
ATOM 921 C C . ASN A 1 115 ? -12.368 -5.219 31.040 1.00 89.94 115 ASN A C 1
ATOM 923 O O . ASN A 1 115 ? -11.850 -5.785 32.000 1.00 89.94 115 ASN A O 1
ATOM 927 N N . SER A 1 116 ? -13.275 -5.833 30.274 1.00 88.62 116 SER A N 1
ATOM 928 C CA . SER A 1 116 ? -13.834 -7.164 30.567 1.00 88.62 116 SER A CA 1
ATOM 929 C C . 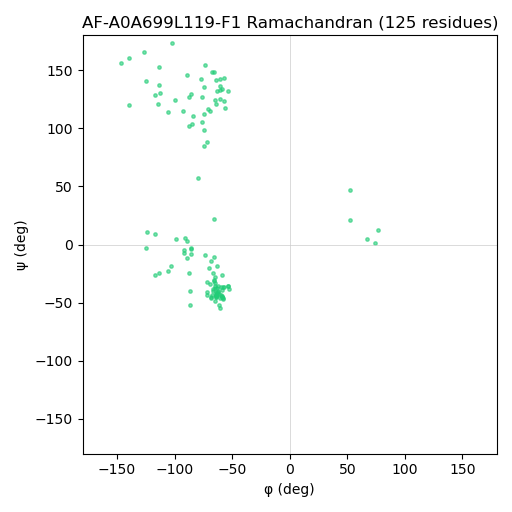SER A 1 116 ? -13.524 -8.225 29.509 1.00 88.62 116 SER A C 1
ATOM 931 O O . SER A 1 116 ? -13.463 -9.409 29.835 1.00 88.62 116 SER A O 1
ATOM 933 N N . ALA A 1 117 ? -13.293 -7.819 28.261 1.00 92.06 117 ALA A N 1
ATOM 934 C CA . ALA A 1 117 ? -12.956 -8.701 27.147 1.00 92.06 117 ALA A CA 1
ATOM 935 C C . ALA A 1 117 ? -11.676 -8.234 26.448 1.00 92.06 117 ALA A C 1
ATOM 937 O O . ALA A 1 117 ? -11.215 -7.112 26.666 1.00 92.06 117 ALA A O 1
ATOM 938 N N . SER A 1 118 ? -11.086 -9.088 25.608 1.00 93.62 118 SER A N 1
ATOM 939 C CA . SER A 1 118 ? -9.980 -8.678 24.743 1.00 93.62 118 SER A CA 1
ATOM 940 C C . SER A 1 118 ? -10.435 -7.622 23.737 1.00 93.62 118 SER A C 1
ATOM 942 O O . SER A 1 118 ? -11.528 -7.724 23.184 1.00 93.62 118 SER A O 1
ATOM 944 N N . GLU A 1 119 ? -9.589 -6.632 23.458 1.00 95.19 119 GLU A N 1
ATOM 945 C CA . GLU A 1 119 ? -9.842 -5.675 22.383 1.00 95.19 119 GLU A CA 1
ATOM 946 C C . GLU A 1 119 ? -9.585 -6.342 21.029 1.00 95.19 119 GLU A C 1
ATOM 948 O O . GLU A 1 119 ? -8.493 -6.275 20.455 1.00 95.19 119 GLU A O 1
ATOM 953 N N . ASP A 1 120 ? -10.601 -7.028 20.529 1.00 93.69 120 ASP A N 1
ATOM 954 C CA . ASP A 1 120 ? -10.666 -7.443 19.141 1.00 93.69 120 ASP A CA 1
ATOM 955 C C . ASP A 1 120 ? -11.614 -6.540 18.350 1.00 93.69 120 ASP A C 1
ATOM 957 O O . ASP A 1 120 ? -12.266 -5.632 18.869 1.00 93.69 120 ASP A O 1
ATOM 961 N N . MET A 1 121 ? -11.629 -6.754 17.045 1.00 93.19 121 MET A N 1
ATOM 962 C CA . MET A 1 121 ? -12.346 -5.898 16.120 1.00 93.19 121 MET A CA 1
ATOM 963 C C . MET A 1 121 ? -13.871 -6.013 16.240 1.00 93.19 121 MET A C 1
ATOM 965 O O . MET A 1 121 ? -14.573 -5.017 16.066 1.00 93.19 121 MET A O 1
ATOM 969 N N . SER A 1 122 ? -14.377 -7.208 16.548 1.00 91.94 122 SER A N 1
ATOM 970 C CA . SER A 1 122 ? -15.804 -7.442 16.779 1.00 91.94 122 SER A CA 1
ATOM 971 C C . SER A 1 122 ? -16.238 -6.754 18.064 1.00 91.94 122 SER A C 1
ATOM 973 O O . SER A 1 122 ? -17.245 -6.050 18.083 1.00 91.94 122 SER A O 1
ATOM 975 N N . HIS A 1 123 ? -15.436 -6.900 19.115 1.00 93.00 123 HIS A N 1
ATOM 976 C CA . HIS A 1 123 ? -15.693 -6.289 20.401 1.00 93.00 123 HIS A CA 1
ATOM 977 C C . HIS A 1 123 ? -15.656 -4.756 20.330 1.00 93.00 123 HIS A C 1
ATOM 979 O O . HIS A 1 123 ? -16.541 -4.093 20.856 1.00 93.00 123 HIS A O 1
ATOM 985 N N . LEU A 1 124 ? -14.687 -4.184 19.611 1.00 91.94 124 LEU A N 1
ATOM 986 C CA . LEU A 1 124 ? -14.565 -2.732 19.462 1.00 91.94 124 LEU A CA 1
ATOM 987 C C . LEU A 1 124 ? -15.730 -2.094 18.677 1.00 91.94 124 LEU A C 1
ATOM 989 O O . LEU A 1 124 ? -16.046 -0.929 18.908 1.00 91.94 124 LEU A O 1
ATOM 993 N N . LEU A 1 125 ? -16.334 -2.812 17.720 1.00 92.56 125 LEU A N 1
ATOM 994 C CA . LEU A 1 125 ? -17.324 -2.240 16.793 1.00 92.56 125 LEU A CA 1
ATOM 995 C C . LEU A 1 125 ? -18.776 -2.644 17.067 1.00 92.56 125 LEU A C 1
ATOM 997 O O . LEU A 1 125 ? -19.675 -1.951 16.591 1.00 92.56 125 LEU A O 1
ATOM 1001 N N . LEU A 1 126 ? -19.015 -3.765 17.754 1.00 89.94 126 LEU A N 1
ATOM 1002 C CA . LEU A 1 126 ? -20.347 -4.377 17.877 1.00 89.94 126 LEU A CA 1
ATOM 1003 C C . LEU A 1 126 ? -20.805 -4.611 19.328 1.00 89.94 126 LEU A C 1
ATOM 1005 O O . LEU A 1 126 ? -21.908 -5.125 19.508 1.00 89.94 126 LEU A O 1
ATOM 1009 N N . SER A 1 127 ? -19.975 -4.313 20.337 1.00 80.25 127 SER A N 1
ATOM 1010 C CA . SER A 1 127 ? -20.292 -4.541 21.764 1.00 80.25 127 SER A CA 1
ATOM 1011 C C . SER A 1 127 ? -20.794 -3.303 22.494 1.00 80.25 127 SER A C 1
ATOM 1013 O O . SER A 1 127 ? -20.411 -2.181 22.098 1.00 80.25 127 SER A O 1
#

Solvent-accessible surface area (backbone atoms only — not comparable to full-atom values): 8322 Å² total; per-residue (Å²): 132,84,83,70,71,84,81,50,98,64,82,75,70,88,42,75,67,51,46,52,52,48,53,54,50,47,63,67,48,72,80,64,78,77,87,66,78,90,67,86,71,29,72,91,80,72,76,38,61,84,51,71,66,60,55,47,51,53,49,45,73,73,70,48,84,82,64,93,67,79,85,84,76,62,88,92,50,61,68,70,56,50,52,48,52,52,29,56,75,68,71,60,54,90,33,42,45,48,34,44,77,70,72,42,92,59,99,55,49,50,21,92,85,77,68,79,48,62,19,40,72,64,52,74,75,75,108

pLDDT: mean 85.04, std 13.07, range [37.56, 97.44]

Radius of gyration: 31.8 Å; Cα contacts (8 Å, |Δi|>4): 76; chains: 1; bounding box: 78×33×68 Å

InterPro domains:
  IPR026960 Reverse transcriptase zinc-binding domain [PF13966] (52-126)

Mean predicted aligned error: 13.02 Å

Organism: Tanacetum cinerariifolium (NCBI:txid118510)